Protein AF-A0A527GIQ2-F1 (afdb_monomer)

Mean predicted aligned error: 9.95 Å

pLDDT: mean 74.55, std 16.8, range [37.12, 92.31]

Sequence (68 aa):
MIVYGDHRQTESAEQLREAANEMAESLDRMSHGVQRHAALVGLFISVSELVQALADVDFQTSGIDIFS

Foldseek 3Di:
DDDDPDDPDPDDLVVLVVVLVVLVVVLVVDDDDPVSVVSVVVSVVSVVVSVVVVVVVVCVVVVPPPDD

Structure (mmCIF, N/CA/C/O backbone):
data_AF-A0A527GIQ2-F1
#
_entry.id   AF-A0A527GIQ2-F1
#
loop_
_atom_site.group_PDB
_atom_site.id
_atom_site.type_symbol
_atom_site.label_atom_id
_atom_site.label_alt_id
_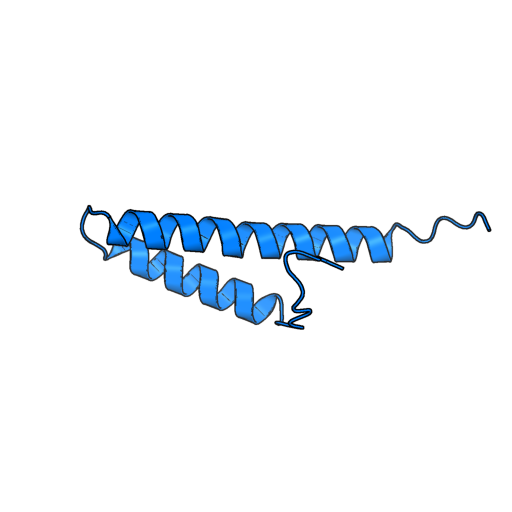atom_site.label_comp_id
_atom_site.label_asym_id
_atom_site.label_entity_id
_atom_site.label_seq_id
_atom_site.pdbx_PDB_ins_code
_atom_site.Cartn_x
_atom_site.Cartn_y
_atom_site.Cartn_z
_atom_site.occupancy
_atom_site.B_iso_or_equiv
_atom_site.auth_seq_id
_atom_site.auth_comp_id
_atom_site.auth_asym_id
_atom_site.auth_atom_id
_atom_site.pdbx_PDB_model_num
ATOM 1 N N . MET A 1 1 ? 10.508 4.637 -12.384 1.00 37.12 1 MET A N 1
ATOM 2 C CA . MET A 1 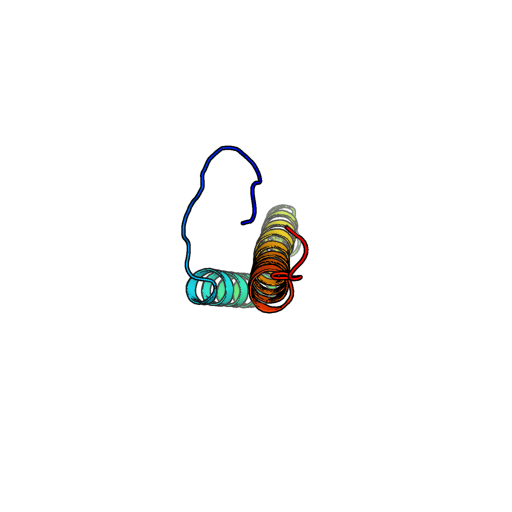1 ? 10.348 5.952 -11.743 1.00 37.12 1 MET A CA 1
ATOM 3 C C . MET A 1 1 ? 8.863 6.211 -11.537 1.00 37.12 1 MET A C 1
ATOM 5 O O . MET A 1 1 ? 8.216 6.671 -12.473 1.00 37.12 1 MET A O 1
ATOM 9 N N . ILE A 1 2 ? 8.326 5.942 -10.346 1.00 39.28 2 ILE A N 1
ATOM 10 C CA . ILE A 1 2 ? 6.917 6.209 -10.045 1.00 39.28 2 ILE A CA 1
ATOM 11 C C . ILE A 1 2 ? 6.739 7.716 -9.869 1.00 39.28 2 ILE A C 1
ATOM 13 O O . ILE A 1 2 ? 7.345 8.330 -8.992 1.00 39.28 2 ILE A O 1
ATOM 17 N N . VAL A 1 3 ? 5.932 8.326 -10.735 1.00 37.53 3 VAL A N 1
ATOM 18 C CA . VAL A 1 3 ? 5.500 9.718 -10.600 1.00 37.53 3 VAL A CA 1
ATOM 19 C C . VAL A 1 3 ? 4.004 9.709 -10.325 1.00 37.53 3 VAL A C 1
ATOM 21 O O . VAL A 1 3 ? 3.199 9.570 -11.243 1.00 37.53 3 VAL A O 1
ATOM 24 N N . TYR A 1 4 ? 3.642 9.887 -9.060 1.00 42.16 4 TYR A N 1
ATOM 25 C CA . TYR A 1 4 ? 2.329 10.378 -8.661 1.00 42.16 4 TYR A CA 1
ATOM 26 C C . TYR A 1 4 ? 2.557 11.636 -7.821 1.00 42.16 4 TYR A C 1
ATOM 28 O O . TYR A 1 4 ? 3.156 11.564 -6.758 1.00 42.16 4 TYR A O 1
ATOM 36 N N . GLY A 1 5 ? 2.141 12.792 -8.353 1.00 43.09 5 GLY A N 1
ATOM 37 C CA . GLY A 1 5 ? 2.155 14.093 -7.671 1.00 43.09 5 GLY A CA 1
ATOM 38 C C . GLY A 1 5 ? 3.527 14.594 -7.203 1.00 43.09 5 GLY A C 1
ATOM 39 O O . GLY A 1 5 ? 3.870 14.377 -6.058 1.00 43.09 5 GLY A O 1
ATOM 40 N N . ASP A 1 6 ? 4.262 15.305 -8.068 1.00 47.03 6 ASP A N 1
ATOM 41 C CA . ASP A 1 6 ? 5.318 16.322 -7.806 1.00 47.03 6 ASP A CA 1
ATOM 42 C C . ASP A 1 6 ? 6.349 16.149 -6.656 1.00 47.03 6 ASP A C 1
ATOM 44 O O . ASP A 1 6 ? 7.136 17.050 -6.379 1.00 47.03 6 ASP A O 1
ATOM 48 N N . HIS A 1 7 ? 6.428 15.008 -5.982 1.00 41.19 7 HIS A N 1
ATOM 49 C CA . HIS A 1 7 ? 7.420 14.736 -4.952 1.00 41.19 7 HIS A CA 1
ATOM 50 C C . HIS A 1 7 ? 8.055 13.386 -5.237 1.00 41.19 7 HIS A C 1
ATOM 52 O O . HIS A 1 7 ? 7.545 12.328 -4.886 1.00 41.19 7 HIS A O 1
ATOM 58 N N . ARG A 1 8 ? 9.220 1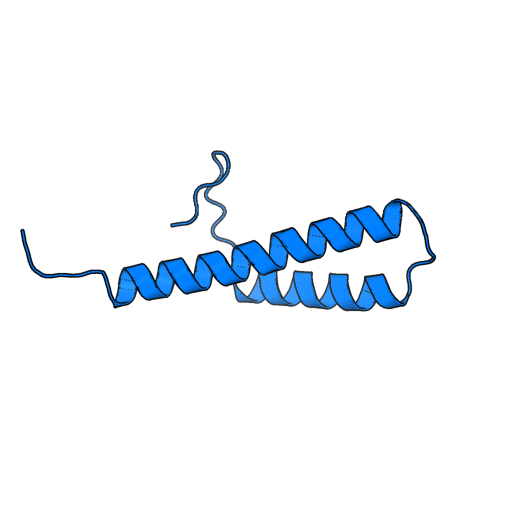3.435 -5.892 1.00 42.66 8 ARG A N 1
ATOM 59 C CA . ARG A 1 8 ? 10.156 12.310 -5.934 1.00 42.66 8 ARG A CA 1
ATOM 60 C C . ARG A 1 8 ? 10.729 12.121 -4.534 1.00 42.66 8 ARG A C 1
ATOM 62 O O . ARG A 1 8 ? 11.821 12.600 -4.238 1.00 42.66 8 ARG A O 1
ATOM 69 N N . GLN A 1 9 ? 9.975 11.469 -3.664 1.00 52.22 9 GLN A N 1
ATOM 70 C CA . GLN A 1 9 ? 10.508 10.970 -2.412 1.00 52.22 9 GLN A CA 1
ATOM 71 C C . GLN A 1 9 ? 11.175 9.628 -2.706 1.00 52.22 9 GLN A C 1
ATOM 73 O O . GLN A 1 9 ? 10.535 8.670 -3.131 1.00 52.22 9 GLN A O 1
ATOM 78 N N . THR A 1 10 ? 12.496 9.582 -2.554 1.00 55.28 10 THR A N 1
ATOM 79 C CA . THR A 1 10 ? 13.285 8.350 -2.651 1.00 55.28 10 THR A CA 1
ATOM 80 C C . THR A 1 10 ? 13.131 7.574 -1.342 1.00 55.28 10 THR A C 1
ATOM 82 O O . THR A 1 10 ? 14.078 7.463 -0.569 1.00 55.28 10 THR A O 1
ATOM 85 N N . GLU A 1 11 ? 11.921 7.120 -1.027 1.00 59.00 11 GLU A N 1
ATOM 86 C CA . GLU A 1 11 ? 11.714 6.238 0.121 1.00 59.00 11 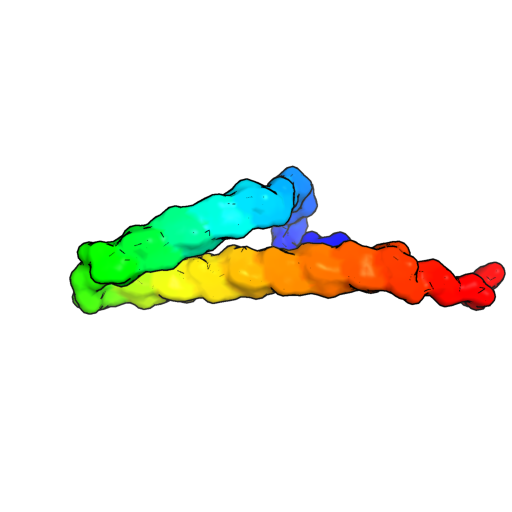GLU A CA 1
ATOM 87 C C . GLU A 1 11 ? 12.160 4.819 -0.239 1.00 59.00 11 GLU A C 1
ATOM 89 O O . GLU A 1 11 ? 11.947 4.338 -1.355 1.00 59.00 11 GLU A O 1
ATOM 94 N N . SER A 1 12 ? 12.853 4.154 0.689 1.00 69.81 12 SER A N 1
ATOM 95 C CA . SER A 1 12 ? 13.308 2.783 0.469 1.00 69.81 12 SER A CA 1
ATOM 96 C C . SER A 1 12 ? 12.100 1.848 0.425 1.00 69.81 12 SER A C 1
ATOM 98 O O . SER A 1 12 ? 11.247 1.889 1.311 1.00 69.81 12 SER A O 1
ATOM 100 N N . ALA A 1 13 ? 12.061 0.935 -0.551 1.00 71.00 13 ALA A N 1
ATOM 101 C CA . ALA A 1 13 ? 11.046 -0.121 -0.611 1.00 71.00 13 ALA A CA 1
ATOM 102 C C . ALA A 1 13 ? 10.998 -0.958 0.684 1.00 71.00 13 ALA A C 1
ATOM 104 O O . ALA A 1 13 ? 9.958 -1.499 1.048 1.00 71.00 13 ALA A O 1
ATOM 105 N N . GLU A 1 14 ? 12.112 -1.038 1.417 1.00 77.12 14 GLU A N 1
ATOM 106 C CA . GLU A 1 14 ? 12.156 -1.683 2.727 1.00 77.12 14 GLU A CA 1
ATOM 107 C C . GLU A 1 14 ? 11.343 -0.922 3.784 1.00 77.12 14 GLU A C 1
ATOM 109 O O . GLU A 1 14 ? 10.584 -1.547 4.521 1.00 77.12 14 GLU A O 1
ATOM 114 N N . GLN A 1 15 ? 11.432 0.411 3.799 1.00 78.50 15 GLN A N 1
ATOM 115 C CA . GLN A 1 15 ? 10.689 1.271 4.726 1.00 78.50 15 GLN A CA 1
ATOM 116 C C . GLN A 1 15 ? 9.187 1.246 4.423 1.00 78.50 15 GLN A C 1
ATOM 118 O O . GLN A 1 15 ? 8.377 1.121 5.336 1.00 78.50 15 GLN A O 1
ATOM 123 N N . LEU A 1 16 ? 8.811 1.278 3.140 1.00 80.00 16 LEU A N 1
ATOM 124 C CA . LEU A 1 16 ? 7.415 1.139 2.711 1.00 80.00 16 LEU A CA 1
ATOM 125 C C . LEU A 1 16 ? 6.833 -0.231 3.093 1.00 80.00 16 LEU A C 1
ATOM 127 O O . LEU A 1 16 ? 5.686 -0.324 3.530 1.00 80.00 16 LEU A O 1
ATOM 131 N N . ARG A 1 17 ? 7.629 -1.302 2.979 1.00 83.38 17 ARG A N 1
ATOM 132 C CA . ARG A 1 17 ? 7.232 -2.653 3.406 1.00 83.38 17 ARG A CA 1
ATOM 133 C C . ARG A 1 17 ? 7.043 -2.738 4.918 1.00 83.38 17 ARG A C 1
ATOM 135 O O . ARG A 1 17 ? 6.089 -3.365 5.371 1.00 83.38 17 ARG A O 1
ATOM 142 N N . GLU A 1 18 ? 7.946 -2.146 5.690 1.00 86.56 18 GLU A N 1
ATOM 143 C CA . GLU A 1 18 ? 7.858 -2.125 7.151 1.00 86.56 18 GLU A CA 1
ATOM 144 C C . GLU A 1 18 ? 6.627 -1.338 7.618 1.00 86.56 18 GLU A C 1
ATOM 146 O O . GLU A 1 18 ? 5.809 -1.877 8.361 1.00 86.56 18 GLU A O 1
ATOM 151 N N . ALA A 1 19 ? 6.400 -0.147 7.059 1.00 84.62 19 ALA A N 1
ATOM 152 C CA . ALA A 1 19 ? 5.215 0.660 7.337 1.00 84.62 19 ALA A CA 1
ATOM 153 C C . ALA A 1 19 ? 3.903 -0.055 6.961 1.00 84.62 19 ALA A C 1
ATOM 155 O O . ALA A 1 19 ? 2.932 -0.019 7.720 1.00 84.62 19 ALA A O 1
ATOM 156 N N . ALA A 1 20 ? 3.862 -0.751 5.817 1.00 85.88 20 ALA A N 1
ATOM 157 C CA . ALA A 1 20 ? 2.699 -1.545 5.418 1.00 85.88 20 ALA A CA 1
ATOM 158 C C . ALA A 1 20 ? 2.431 -2.705 6.395 1.00 85.88 20 ALA A C 1
ATOM 160 O O . ALA A 1 20 ? 1.280 -2.959 6.753 1.00 85.88 20 ALA A O 1
ATOM 161 N N . ASN A 1 21 ? 3.479 -3.385 6.869 1.00 87.62 21 ASN A N 1
ATOM 162 C CA . ASN A 1 21 ? 3.345 -4.452 7.861 1.00 87.62 21 ASN A CA 1
ATOM 163 C C . ASN A 1 21 ? 2.826 -3.927 9.206 1.00 87.62 21 ASN A C 1
ATOM 165 O O . ASN A 1 21 ? 1.874 -4.488 9.746 1.00 87.62 21 ASN A O 1
ATOM 169 N N . GLU A 1 22 ? 3.388 -2.832 9.719 1.00 87.62 22 GLU A N 1
ATOM 170 C CA . GLU A 1 22 ? 2.915 -2.202 10.959 1.00 87.62 22 GLU A CA 1
ATOM 171 C C . GLU A 1 22 ? 1.444 -1.780 10.850 1.00 87.62 22 GLU A C 1
ATOM 173 O O . GLU A 1 22 ? 0.638 -2.000 11.761 1.00 87.62 22 GLU A O 1
ATOM 178 N N . MET A 1 23 ? 1.056 -1.222 9.700 1.00 85.19 23 MET A N 1
ATOM 179 C CA . MET A 1 23 ? -0.323 -0.819 9.447 1.00 85.19 23 MET A CA 1
ATOM 180 C C . MET A 1 23 ? -1.263 -2.030 9.386 1.00 85.19 23 MET A C 1
ATOM 182 O O . MET A 1 23 ? -2.349 -1.985 9.971 1.00 85.19 23 MET A O 1
ATOM 186 N N . ALA A 1 24 ? -0.837 -3.134 8.767 1.00 86.38 24 ALA A N 1
ATOM 187 C CA . ALA A 1 24 ? -1.586 -4.389 8.740 1.00 86.38 24 ALA A CA 1
ATOM 188 C C . ALA A 1 24 ? -1.777 -4.991 10.144 1.00 86.38 24 ALA A C 1
ATOM 190 O O . ALA A 1 24 ? -2.888 -5.403 10.483 1.00 86.38 24 ALA A O 1
ATOM 191 N N . GLU A 1 25 ? -0.743 -4.983 10.990 1.00 88.31 25 GLU A N 1
ATOM 192 C CA . GLU A 1 25 ? -0.849 -5.431 12.385 1.00 88.31 25 GLU A CA 1
ATOM 193 C C . GLU A 1 25 ? -1.778 -4.536 13.215 1.00 88.31 25 GLU A C 1
ATOM 195 O O . GLU A 1 25 ? -2.548 -5.020 14.050 1.00 88.31 25 GLU A O 1
ATOM 200 N N . SER A 1 26 ? -1.746 -3.223 12.974 1.00 85.75 26 SER A N 1
ATOM 201 C CA . SER A 1 26 ? -2.624 -2.276 13.663 1.00 85.75 26 SER A CA 1
ATOM 202 C C . SER A 1 26 ? -4.101 -2.500 13.312 1.00 85.75 26 SER A C 1
ATOM 204 O O . SER A 1 26 ? -4.960 -2.433 14.193 1.00 85.75 26 SER A O 1
ATOM 206 N N . LEU A 1 27 ? -4.400 -2.850 12.054 1.00 86.56 27 LEU A N 1
ATOM 207 C CA . LEU A 1 27 ? -5.755 -3.061 11.536 1.00 86.56 27 LEU A CA 1
ATOM 208 C C . LEU A 1 27 ? -6.492 -4.236 12.183 1.00 86.56 27 LEU A C 1
ATOM 210 O O . LEU A 1 27 ? -7.724 -4.193 12.268 1.00 86.56 27 LEU A O 1
ATOM 214 N N .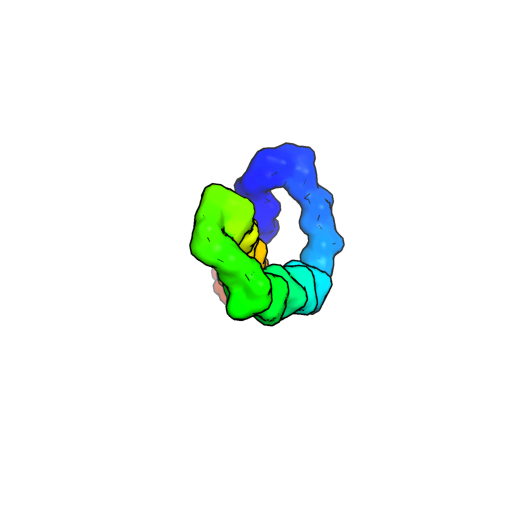 ASP A 1 28 ? -5.765 -5.263 12.627 1.00 81.44 28 ASP A N 1
ATOM 215 C CA . ASP A 1 28 ? -6.328 -6.415 13.345 1.00 81.44 28 ASP A CA 1
ATOM 216 C C . ASP A 1 28 ? -6.862 -6.011 14.731 1.00 81.44 28 ASP A C 1
ATOM 218 O O . ASP A 1 28 ? -7.861 -6.538 15.217 1.00 81.44 28 ASP A O 1
ATOM 222 N N . ARG A 1 29 ? -6.249 -4.989 15.341 1.00 85.62 29 ARG A N 1
ATOM 223 C CA . ARG A 1 29 ? -6.614 -4.479 16.672 1.00 85.62 29 ARG A CA 1
ATOM 224 C C . ARG A 1 29 ? -7.649 -3.353 16.633 1.00 85.62 29 ARG A C 1
ATOM 226 O O . ARG A 1 29 ? -8.138 -2.938 17.685 1.00 85.62 29 ARG A O 1
ATOM 233 N N . MET A 1 30 ? -7.984 -2.834 15.450 1.00 85.12 30 MET A N 1
ATOM 234 C CA . MET A 1 30 ? -8.926 -1.725 15.295 1.00 85.12 30 MET A CA 1
ATOM 235 C C . MET A 1 30 ? -10.379 -2.200 15.314 1.00 85.12 30 MET A C 1
ATOM 237 O O . MET A 1 30 ? -10.776 -3.123 14.600 1.00 85.12 30 MET A O 1
ATOM 241 N N . SER A 1 31 ? -11.214 -1.494 16.076 1.00 82.38 31 SER A N 1
ATOM 242 C CA . SER A 1 31 ? -12.660 -1.685 16.030 1.00 82.38 31 SER A CA 1
ATOM 243 C C . SER A 1 31 ? -13.235 -1.279 14.668 1.00 82.38 31 SER A C 1
ATOM 245 O O . SER A 1 31 ? -12.664 -0.486 13.913 1.00 82.38 31 SER A O 1
ATOM 247 N N . HIS A 1 32 ? -14.386 -1.853 14.321 1.00 80.56 32 HIS A N 1
ATOM 248 C CA . HIS A 1 32 ? -15.081 -1.522 13.081 1.00 80.56 32 HIS A CA 1
ATOM 249 C C . HIS A 1 32 ? -15.473 -0.038 13.063 1.00 80.56 32 HIS A C 1
ATOM 251 O O . HIS A 1 32 ? -16.112 0.453 13.991 1.00 80.56 32 HIS A O 1
ATOM 257 N N . GLY A 1 33 ? -15.111 0.673 11.993 1.00 88.69 33 GLY A N 1
ATOM 258 C CA . GLY A 1 33 ? -15.427 2.090 11.846 1.00 88.69 33 GLY A CA 1
ATOM 259 C C . GLY A 1 33 ? -14.644 2.773 10.729 1.00 88.69 33 GLY A C 1
ATOM 260 O O . GLY A 1 33 ? -13.793 2.167 10.075 1.00 88.69 33 GLY A O 1
ATOM 261 N N . VAL A 1 34 ? -14.925 4.062 10.533 1.00 86.69 34 VAL A N 1
ATOM 262 C CA . VAL A 1 34 ? -14.316 4.896 9.480 1.00 86.69 34 VAL A CA 1
ATOM 263 C C . VAL A 1 34 ? -12.789 4.955 9.603 1.00 86.69 34 VAL A C 1
ATOM 265 O O . VAL A 1 34 ? -12.101 4.941 8.589 1.00 86.69 34 VAL A O 1
ATOM 268 N N . GLN A 1 35 ? -12.242 4.931 10.823 1.00 86.44 35 GLN A N 1
ATOM 269 C CA . GLN A 1 35 ? -10.789 4.877 11.034 1.00 86.44 35 GLN A CA 1
ATOM 270 C C . GLN A 1 35 ? -10.164 3.590 10.491 1.00 86.44 35 GLN A C 1
ATOM 272 O O . GLN A 1 35 ? -9.143 3.653 9.815 1.00 86.44 35 GLN A O 1
ATOM 277 N N . ARG A 1 36 ? -10.793 2.431 10.726 1.00 87.38 36 ARG A N 1
ATOM 278 C CA . ARG A 1 36 ? -10.318 1.153 10.180 1.00 87.38 36 ARG A CA 1
ATOM 279 C C . ARG A 1 36 ? -10.396 1.141 8.655 1.00 87.38 36 ARG A C 1
ATOM 281 O O . ARG A 1 36 ? -9.498 0.624 8.006 1.00 87.38 36 ARG A O 1
ATOM 288 N N . HIS A 1 37 ? -11.439 1.742 8.080 1.00 89.56 37 HIS A N 1
ATOM 289 C CA . HIS A 1 37 ? -11.549 1.892 6.629 1.00 89.56 37 HIS A CA 1
ATOM 290 C C . HIS A 1 37 ? -10.431 2.775 6.057 1.00 89.56 37 HIS A C 1
ATOM 292 O O . HIS A 1 37 ? -9.784 2.380 5.094 1.00 89.56 37 HIS A O 1
ATOM 298 N N . ALA A 1 38 ? -10.164 3.929 6.671 1.00 88.56 38 ALA A N 1
ATOM 299 C CA . ALA A 1 38 ? -9.090 4.820 6.241 1.00 88.56 38 ALA A CA 1
ATOM 300 C C . AL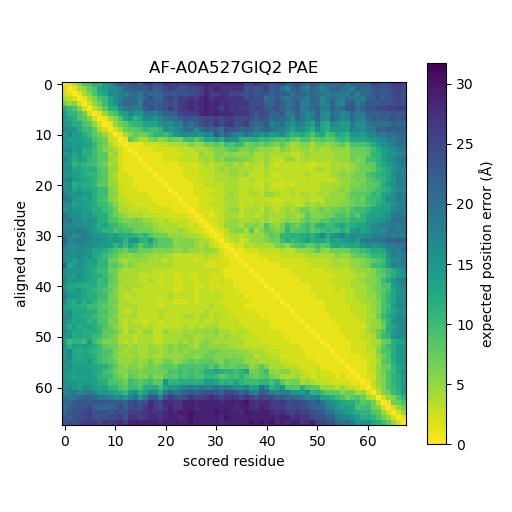A A 1 38 ? -7.710 4.146 6.333 1.00 88.56 38 ALA A C 1
ATOM 302 O O . ALA A 1 38 ? -6.937 4.217 5.383 1.00 88.56 38 ALA A O 1
ATOM 303 N N . ALA A 1 39 ? -7.433 3.435 7.431 1.00 88.19 39 ALA A N 1
ATOM 304 C CA . ALA A 1 39 ? -6.198 2.670 7.592 1.00 88.19 39 ALA A CA 1
ATOM 305 C C . ALA A 1 39 ? -6.078 1.534 6.558 1.00 88.19 39 ALA A C 1
ATOM 307 O O . ALA A 1 39 ? -5.004 1.308 6.011 1.00 88.19 39 ALA A O 1
ATOM 308 N N . LEU A 1 40 ? -7.184 0.862 6.220 1.00 89.94 40 LEU A N 1
ATOM 309 C CA . LEU A 1 40 ? -7.198 -0.175 5.187 1.00 89.94 40 LEU A CA 1
ATOM 310 C C . LEU A 1 40 ? -6.911 0.402 3.793 1.00 89.94 40 LEU A C 1
ATOM 312 O O . LEU A 1 40 ? -6.164 -0.191 3.021 1.00 89.94 40 LEU A O 1
ATOM 316 N N . VAL A 1 41 ? -7.485 1.563 3.471 1.00 92.31 41 VAL A N 1
ATOM 317 C CA . VAL A 1 41 ? -7.196 2.270 2.215 1.00 92.31 41 VAL A CA 1
ATOM 318 C C . VAL A 1 41 ? -5.730 2.703 2.165 1.00 92.31 41 VAL A C 1
ATOM 320 O O . VAL A 1 41 ? -5.085 2.499 1.140 1.00 92.31 41 VAL A O 1
ATOM 323 N N . GLY A 1 42 ? -5.189 3.226 3.271 1.00 89.62 42 GLY A N 1
ATOM 324 C CA . GLY A 1 42 ? -3.767 3.556 3.395 1.00 89.62 42 GLY A CA 1
ATOM 325 C C . GLY A 1 42 ? -2.867 2.353 3.113 1.00 89.62 42 GLY A C 1
ATOM 326 O O . GLY A 1 42 ? -1.969 2.446 2.281 1.00 89.62 42 GLY A O 1
ATOM 327 N N . LEU A 1 43 ? -3.182 1.195 3.701 1.00 89.75 43 LEU A N 1
ATOM 328 C CA . LEU A 1 43 ? -2.450 -0.047 3.453 1.00 89.75 43 LEU A CA 1
ATOM 329 C C . LEU A 1 43 ? -2.457 -0.437 1.965 1.00 89.75 43 LEU A C 1
ATOM 331 O O . LEU A 1 43 ? -1.417 -0.805 1.421 1.00 89.75 43 LEU A O 1
ATOM 335 N N . PHE A 1 44 ? -3.606 -0.349 1.287 1.00 89.31 44 PHE A N 1
ATOM 336 C CA . PHE A 1 44 ? -3.683 -0.673 -0.141 1.00 89.31 44 PHE A CA 1
ATOM 337 C C . PHE A 1 44 ? -2.851 0.266 -1.015 1.00 89.31 44 PHE A C 1
ATOM 339 O O . PHE A 1 44 ? -2.265 -0.193 -1.998 1.00 89.31 44 PHE A O 1
ATOM 346 N N . ILE A 1 45 ? -2.780 1.551 -0.665 1.00 87.94 45 ILE A N 1
ATOM 347 C CA . ILE A 1 45 ? -1.934 2.522 -1.367 1.00 87.94 45 ILE A CA 1
ATOM 348 C C . ILE A 1 45 ? -0.462 2.129 -1.201 1.00 87.94 45 ILE A C 1
ATOM 350 O O . ILE A 1 45 ? 0.204 1.897 -2.207 1.00 87.94 45 ILE A O 1
ATOM 354 N N . SER A 1 46 ? 0.008 1.921 0.034 1.00 86.12 46 SER A N 1
ATOM 355 C CA . SER A 1 46 ? 1.410 1.562 0.299 1.00 86.12 46 SER A CA 1
ATOM 356 C C . SER A 1 46 ? 1.828 0.245 -0.364 1.00 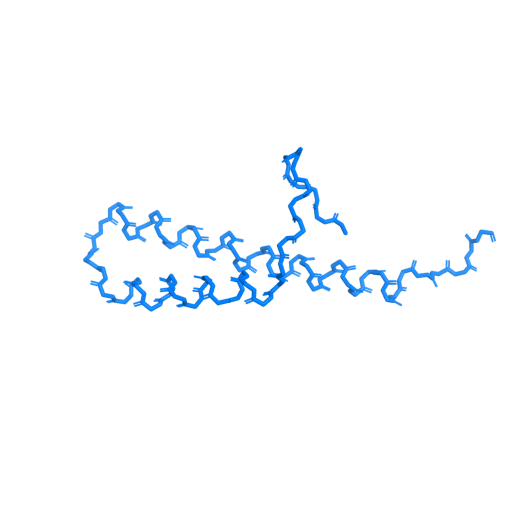86.12 46 SER A C 1
ATOM 358 O O . SER A 1 46 ? 2.917 0.135 -0.924 1.00 86.12 46 SER A O 1
ATOM 360 N N . VAL A 1 47 ? 0.956 -0.769 -0.369 1.00 88.50 47 VAL A N 1
ATOM 361 C CA . VAL A 1 47 ? 1.235 -2.031 -1.077 1.00 88.50 47 VAL A CA 1
ATOM 362 C C . VAL A 1 47 ? 1.284 -1.824 -2.594 1.00 88.50 47 VAL A C 1
ATOM 364 O O . VAL A 1 47 ? 2.117 -2.428 -3.269 1.00 88.50 47 VAL A O 1
ATOM 367 N N . SER A 1 48 ? 0.425 -0.965 -3.144 1.00 85.38 48 SER A N 1
ATOM 368 C CA . SER A 1 48 ? 0.440 -0.653 -4.578 1.00 85.38 48 SER A CA 1
ATOM 369 C C . SER A 1 48 ? 1.728 0.061 -4.984 1.00 85.38 48 SER A C 1
ATOM 371 O O . SER A 1 48 ? 2.296 -0.271 -6.022 1.00 85.38 48 SER A O 1
ATOM 373 N N . GLU A 1 49 ? 2.233 0.966 -4.148 1.00 85.94 49 GLU A N 1
ATOM 374 C CA . GLU A 1 49 ? 3.519 1.642 -4.356 1.00 85.94 49 GLU A CA 1
ATOM 375 C C . GLU A 1 49 ? 4.688 0.646 -4.370 1.00 85.94 49 GLU A C 1
ATOM 377 O O . GLU A 1 49 ? 5.558 0.728 -5.237 1.00 85.94 49 GLU A O 1
ATOM 382 N N . LEU A 1 50 ? 4.679 -0.366 -3.493 1.00 84.56 50 LEU A N 1
ATOM 383 C CA . LEU A 1 50 ? 5.675 -1.446 -3.516 1.00 84.56 50 LEU A CA 1
ATOM 384 C C . LEU A 1 50 ? 5.627 -2.258 -4.817 1.00 84.56 50 LEU A C 1
ATOM 386 O O . LEU A 1 50 ? 6.668 -2.556 -5.403 1.00 84.56 50 LEU A O 1
ATOM 390 N N . VAL A 1 51 ? 4.427 -2.607 -5.292 1.00 86.25 51 VAL A N 1
ATOM 391 C CA . VAL A 1 51 ? 4.250 -3.333 -6.562 1.00 86.25 51 VAL A CA 1
ATOM 392 C C . VAL A 1 51 ? 4.726 -2.490 -7.744 1.00 86.25 51 VAL A C 1
ATOM 394 O O . VAL A 1 51 ? 5.405 -2.999 -8.634 1.00 86.25 51 VAL A O 1
ATOM 397 N N . GLN A 1 52 ? 4.414 -1.196 -7.746 1.00 82.44 52 GLN A N 1
ATOM 398 C CA . GLN A 1 52 ? 4.892 -0.268 -8.765 1.00 82.44 52 GLN A CA 1
ATOM 399 C C . GLN A 1 52 ? 6.419 -0.125 -8.731 1.00 82.44 52 GLN A C 1
ATOM 401 O O . GLN A 1 52 ? 7.040 -0.061 -9.789 1.00 82.44 52 GLN A O 1
ATOM 406 N N . ALA A 1 53 ? 7.039 -0.134 -7.548 1.00 81.69 53 ALA A N 1
ATOM 407 C CA . ALA A 1 53 ? 8.489 -0.034 -7.415 1.00 81.69 53 ALA A CA 1
ATOM 408 C C . ALA A 1 53 ? 9.178 -1.287 -7.973 1.00 81.69 53 ALA A C 1
ATOM 410 O O . ALA A 1 53 ? 10.196 -1.184 -8.655 1.00 81.69 53 ALA A O 1
ATOM 411 N N . LEU A 1 54 ? 8.588 -2.467 -7.754 1.00 82.00 54 LEU A N 1
ATOM 412 C CA . LEU A 1 54 ? 9.039 -3.710 -8.382 1.00 82.00 54 LEU A CA 1
ATOM 413 C C . LEU A 1 54 ? 8.902 -3.657 -9.908 1.00 82.00 54 LEU A C 1
ATOM 415 O O . LEU A 1 54 ? 9.846 -4.009 -10.611 1.00 82.00 54 LEU A O 1
ATOM 419 N N . ALA A 1 55 ? 7.765 -3.178 -10.420 1.00 81.19 55 ALA A N 1
ATOM 420 C CA . ALA A 1 55 ? 7.549 -3.024 -11.858 1.00 81.19 55 ALA A CA 1
ATOM 421 C C . ALA A 1 55 ? 8.536 -2.027 -12.491 1.00 81.19 55 ALA A C 1
ATOM 423 O O . ALA A 1 55 ? 9.018 -2.246 -13.597 1.00 81.19 55 ALA A O 1
ATOM 424 N N . ASP A 1 56 ? 8.881 -0.955 -11.780 1.00 79.88 56 ASP A N 1
ATOM 425 C CA . ASP A 1 56 ? 9.882 0.021 -12.204 1.00 79.88 56 ASP A CA 1
ATOM 426 C C . ASP A 1 56 ? 11.294 -0.564 -12.286 1.00 79.88 56 ASP A C 1
ATOM 428 O O . ASP A 1 56 ? 12.029 -0.263 -13.227 1.00 79.88 56 ASP A O 1
ATOM 432 N N . VAL A 1 57 ? 11.687 -1.377 -11.301 1.00 78.44 57 VAL A N 1
ATOM 433 C CA . VAL A 1 57 ? 12.983 -2.069 -11.303 1.00 78.44 57 VAL A CA 1
ATOM 434 C C . VAL A 1 57 ? 13.031 -3.097 -12.428 1.00 78.44 57 VAL A C 1
ATOM 436 O O . VAL A 1 57 ? 14.037 -3.174 -13.134 1.00 78.44 57 VAL A O 1
ATOM 439 N N . ASP A 1 58 ? 11.947 -3.847 -12.639 1.00 77.12 58 ASP A N 1
ATOM 440 C CA . ASP A 1 58 ? 11.841 -4.797 -13.748 1.00 77.12 58 ASP A CA 1
ATOM 441 C C . ASP A 1 58 ? 11.915 -4.077 -15.100 1.00 77.12 58 ASP A C 1
ATOM 443 O O . ASP A 1 58 ? 12.687 -4.467 -15.971 1.00 77.12 58 ASP A O 1
ATOM 447 N N . PHE A 1 59 ? 11.230 -2.941 -15.248 1.00 75.31 59 PHE A N 1
ATOM 448 C CA . PHE A 1 59 ? 11.335 -2.101 -16.438 1.00 75.31 59 PHE A CA 1
ATOM 449 C C . PHE A 1 59 ? 12.749 -1.539 -16.643 1.00 75.31 59 PHE A C 1
ATOM 451 O O . PHE A 1 59 ? 13.228 -1.496 -17.767 1.00 75.31 59 PHE A O 1
ATOM 458 N N . GLN A 1 60 ? 13.462 -1.128 -15.592 1.00 75.44 60 GLN A N 1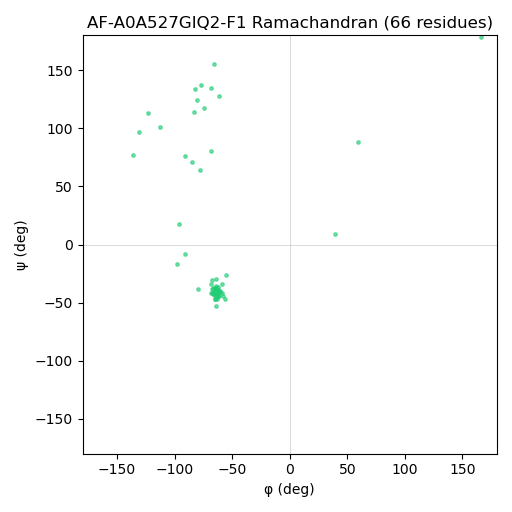
ATOM 459 C CA . GLN A 1 60 ? 14.855 -0.677 -15.723 1.00 75.44 60 GLN A CA 1
ATOM 460 C C . GLN A 1 60 ? 15.818 -1.815 -16.081 1.00 75.44 60 GLN A C 1
ATOM 462 O O . GLN A 1 60 ? 16.789 -1.589 -16.801 1.00 75.44 60 GLN A O 1
ATOM 467 N N . THR A 1 61 ? 15.554 -3.023 -15.585 1.00 73.00 61 THR A N 1
ATOM 468 C CA . THR A 1 61 ? 16.405 -4.204 -15.793 1.00 73.00 61 THR A CA 1
ATOM 469 C C . THR A 1 61 ? 16.163 -4.840 -17.165 1.00 73.00 61 THR A C 1
ATOM 471 O O . THR A 1 61 ? 17.110 -5.263 -17.823 1.00 73.00 61 THR A O 1
ATOM 474 N N . SER A 1 62 ? 14.907 -4.867 -17.613 1.00 67.25 62 SER A N 1
ATOM 475 C CA . SER A 1 62 ? 14.458 -5.489 -18.865 1.00 67.25 62 SER A CA 1
ATOM 476 C C . SER A 1 62 ? 14.307 -4.487 -20.020 1.00 67.25 62 SER A C 1
ATOM 478 O O . SER A 1 62 ? 14.241 -4.887 -21.177 1.00 67.25 62 SER A O 1
ATOM 480 N N . GLY A 1 63 ? 14.248 -3.184 -19.730 1.00 55.66 63 GLY A N 1
ATOM 481 C CA . GLY A 1 63 ? 13.910 -2.113 -20.677 1.00 55.66 63 GLY A CA 1
ATOM 482 C C . GLY A 1 63 ? 15.089 -1.389 -21.323 1.00 55.66 63 GLY A C 1
ATOM 483 O O . GLY A 1 63 ? 14.891 -0.310 -21.880 1.00 55.66 63 GLY A O 1
ATOM 484 N N . ILE A 1 64 ? 16.297 -1.959 -21.305 1.00 53.97 64 ILE A N 1
ATOM 485 C CA . ILE A 1 64 ? 17.304 -1.602 -22.314 1.00 53.97 64 ILE A CA 1
ATOM 486 C C . ILE A 1 64 ? 17.128 -2.572 -23.483 1.00 53.97 64 ILE A C 1
ATOM 488 O O . ILE A 1 64 ? 17.894 -3.521 -23.640 1.00 53.97 64 ILE A O 1
ATOM 492 N N . ASP A 1 65 ? 16.090 -2.337 -24.288 1.00 53.84 65 ASP A N 1
ATOM 493 C CA . ASP A 1 65 ? 16.063 -2.877 -25.642 1.00 53.84 65 ASP A CA 1
ATOM 494 C C . ASP A 1 65 ? 16.906 -1.957 -26.530 1.00 53.84 65 ASP A C 1
ATOM 496 O O . ASP A 1 65 ? 16.750 -0.732 -26.557 1.00 53.84 65 ASP A O 1
ATOM 500 N N 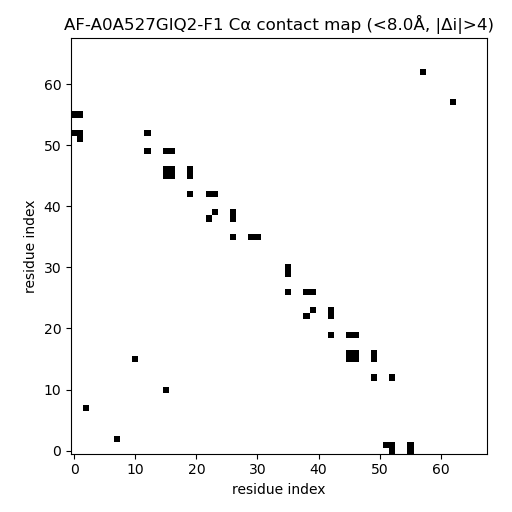. ILE A 1 66 ? 17.878 -2.569 -27.188 1.00 52.75 66 ILE A N 1
ATOM 501 C CA . ILE A 1 66 ? 18.979 -1.935 -27.900 1.00 52.75 66 ILE A CA 1
ATOM 502 C C . ILE A 1 66 ? 18.470 -1.591 -29.299 1.00 52.75 66 ILE A C 1
ATOM 504 O O . ILE A 1 66 ? 18.845 -2.216 -30.284 1.00 52.75 66 ILE A O 1
ATOM 508 N N . PHE A 1 67 ? 17.585 -0.603 -29.386 1.00 52.09 67 PHE A N 1
ATOM 509 C CA . PHE A 1 67 ? 17.232 0.045 -30.645 1.00 52.09 67 PHE A CA 1
ATOM 510 C C . PHE A 1 67 ? 17.187 1.562 -30.443 1.00 52.09 67 PHE A C 1
ATOM 512 O O . PHE A 1 67 ? 16.123 2.170 -30.341 1.00 52.09 67 PHE A O 1
ATOM 519 N N . SER A 1 68 ? 18.375 2.170 -30.396 1.00 40.22 68 SER A N 1
ATOM 520 C CA . SER A 1 68 ? 18.614 3.561 -30.791 1.00 40.22 68 SER A CA 1
ATOM 521 C C . SER A 1 68 ? 19.968 3.684 -31.470 1.00 40.22 68 SER A C 1
ATOM 523 O O . SER A 1 68 ? 20.870 2.879 -31.152 1.00 40.22 68 SER A O 1
#

Nearest PDB structures (foldseek):
  4r42-assembly1_C-2  TM=8.090E-01  e=3.255E+00  Nostoc sp. PCC 7120 = FACHB-418
  2a26-assembly1_A  TM=9.372E-01  e=6.094E+00  Homo sapiens
  1sg2-assembly1_C  TM=8.737E-01  e=6.533E+00  Escherichia coli
  4l0r-assembly1_A  TM=7.162E-01  e=9.925E+00  Homo sapiens
  3k6c-assembly1_A  TM=6.109E-01  e=6.094E+00  Nitrosomonas europaea

Solvent-accessible surface area (backbone atoms only — not comparable to full-atom values): 4205 Å² total; per-residue (Å²): 116,88,83,74,78,102,59,90,70,90,71,54,68,65,57,48,50,48,53,35,49,55,48,55,60,50,54,76,74,47,66,93,50,72,67,43,51,52,53,51,53,50,39,53,51,44,52,48,52,50,54,50,51,52,52,34,52,48,44,65,72,68,60,74,68,93,80,130

Secondary structure (DSSP, 8-state):
---SSS------HHHHHHHHHHHHHHHHHSPSSHHHHHHHHHHHHHHHHHHHHHHHHHHHHH------

Radius of gyration: 15.71 Å; Cα contacts (8 Å, |Δi|>4): 28; chains: 1; bounding box: 34×23×48 Å